Protein AF-A0A954QXY7-F1 (afdb_monomer)

Radius of gyration: 22.0 Å; Cα contacts (8 Å, |Δi|>4): 112; chains: 1; bounding box: 44×35×58 Å

Foldseek 3Di:
DQDPCVCVVVVVDDPVVCVVCVVPDHSDAQKDKDKDKDDDPVGPAIWIKIWIWRRPDVDIDTPDIDTPCVVPRPDDVVVVPDDPPDPVPVPPDD

Sequence (94 aa):
RKSEAWLLLEAVVTLEQMRILSPFVCAGGSVYRAQVIGYFEGGGASARGEAIFDATKSVPRLVFWRDVSHLGRGYDLGTLGMAYSDPLLTGIGN

Nearest PDB structures (foldseek):
  4tx4-assembly1_B  TM=4.524E-01  e=5.733E-01  Vigna unguiculat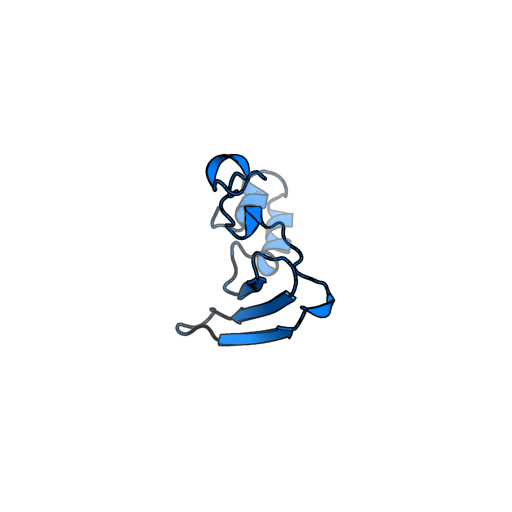a
  6vlp-assembly1_A  TM=4.299E-01  e=1.416E+00  Humulus lupulus
  3kny-assembly1_A  TM=7.507E-01  e=9.184E+00  Bacteroides thetaiotaomicron VPI-5482
  5c5v-assembly1_A  TM=3.943E-01  e=6.793E+00  Trypanosoma brucei brucei TREU927

Structure (mmCIF, N/CA/C/O backbone):
data_AF-A0A954QXY7-F1
#
_entry.id   AF-A0A954QXY7-F1
#
loop_
_atom_site.group_PDB
_atom_site.id
_atom_site.type_symbol
_atom_site.label_atom_id
_atom_site.label_alt_id
_atom_site.label_comp_id
_atom_site.label_asym_id
_atom_site.label_entity_id
_atom_site.label_seq_id
_atom_site.pdbx_PDB_ins_code
_atom_site.Cartn_x
_atom_site.Cartn_y
_atom_site.Cartn_z
_atom_site.occupancy
_atom_site.B_iso_or_equiv
_atom_site.auth_seq_id
_atom_site.auth_comp_id
_atom_site.auth_asym_id
_atom_site.auth_atom_id
_atom_site.pdbx_PDB_model_num
ATOM 1 N N . ARG A 1 1 ? -2.350 11.833 12.324 1.00 58.75 1 ARG A N 1
ATOM 2 C CA . ARG A 1 1 ? -3.376 11.375 13.297 1.00 58.75 1 ARG A CA 1
ATOM 3 C C . ARG A 1 1 ? -3.007 9.943 13.686 1.00 58.75 1 ARG A C 1
ATOM 5 O O . ARG A 1 1 ? -2.673 9.203 12.777 1.00 58.75 1 ARG A O 1
ATOM 12 N N . LYS A 1 2 ? -2.928 9.589 14.977 1.00 67.69 2 LYS A N 1
ATOM 13 C CA . LYS A 1 2 ? -2.410 8.278 15.449 1.00 67.69 2 LYS A CA 1
ATOM 14 C C . LYS A 1 2 ? -3.389 7.508 16.357 1.00 67.69 2 LYS A C 1
ATOM 16 O O . LYS A 1 2 ? -2.981 6.569 17.021 1.00 67.69 2 LYS A O 1
ATOM 21 N N . SER A 1 3 ? -4.656 7.921 16.423 1.00 80.38 3 SER A N 1
ATOM 22 C CA . SER A 1 3 ? -5.674 7.288 17.273 1.00 80.38 3 SER A CA 1
ATOM 23 C C . SER A 1 3 ? -6.942 7.006 16.470 1.00 80.38 3 SER A C 1
ATOM 25 O O . SER A 1 3 ? -7.345 7.851 15.668 1.00 80.38 3 SER A O 1
ATOM 27 N N . GLU A 1 4 ? -7.575 5.851 16.707 1.00 80.69 4 GLU A N 1
ATOM 28 C CA . GLU A 1 4 ? -8.875 5.480 16.124 1.00 80.69 4 GLU A CA 1
ATOM 29 C C . GLU A 1 4 ? -10.004 6.406 16.582 1.00 80.69 4 GLU A C 1
ATOM 31 O O . GLU A 1 4 ? -11.019 6.527 15.902 1.00 80.69 4 GLU A O 1
ATOM 36 N N . ALA A 1 5 ? -9.809 7.114 17.700 1.00 84.75 5 ALA A N 1
ATOM 37 C CA . ALA A 1 5 ? -10.795 8.020 18.273 1.00 84.75 5 ALA A CA 1
ATOM 38 C C . ALA A 1 5 ? -11.088 9.249 17.396 1.00 84.75 5 ALA A C 1
ATOM 40 O O . ALA A 1 5 ? -11.953 10.044 17.752 1.00 84.75 5 ALA A O 1
ATOM 41 N N . TRP A 1 6 ? -10.408 9.426 16.256 1.00 87.62 6 TRP A N 1
ATOM 42 C CA . TRP A 1 6 ? -10.668 10.539 15.340 1.00 87.62 6 TRP A CA 1
ATOM 43 C C . TRP A 1 6 ? -12.135 10.594 14.884 1.00 87.62 6 TRP A C 1
ATOM 45 O O . TRP A 1 6 ? -12.686 11.686 14.805 1.00 87.62 6 TRP A O 1
ATOM 55 N N . LEU A 1 7 ? -12.787 9.439 14.693 1.00 86.94 7 LEU A N 1
ATOM 56 C CA . LEU A 1 7 ? -14.213 9.356 14.346 1.00 86.94 7 LEU A CA 1
ATOM 57 C C . LEU A 1 7 ? -15.115 9.964 15.432 1.00 86.94 7 LEU A C 1
ATOM 59 O O . LEU A 1 7 ? -16.113 10.613 15.123 1.00 86.94 7 LEU A O 1
ATOM 63 N N . LEU A 1 8 ? -14.755 9.771 16.703 1.00 89.75 8 LEU A N 1
ATOM 64 C CA . LEU A 1 8 ? -15.478 10.329 17.845 1.00 89.75 8 LEU A CA 1
ATOM 65 C C . LEU A 1 8 ? -15.142 11.816 18.051 1.00 89.75 8 LEU A C 1
ATOM 67 O O . LEU A 1 8 ? -16.035 12.616 18.309 1.00 89.75 8 LEU A O 1
ATOM 71 N N . LEU A 1 9 ? -13.866 12.194 17.912 1.00 90.81 9 LEU A N 1
ATOM 72 C CA . LEU A 1 9 ? -13.389 13.573 18.090 1.00 90.81 9 LEU A CA 1
ATOM 73 C C . LEU A 1 9 ? -13.943 14.537 17.034 1.00 90.81 9 LEU A C 1
ATOM 75 O O . LEU A 1 9 ? -14.147 15.709 17.330 1.00 90.81 9 LEU A O 1
ATOM 79 N N . GLU A 1 10 ? -14.194 14.050 15.820 1.00 91.19 10 GLU A N 1
ATOM 80 C CA . GLU A 1 10 ? -14.801 14.832 14.735 1.00 91.19 10 GLU A CA 1
ATOM 81 C C . GLU A 1 10 ? -16.333 14.720 14.700 1.00 91.19 10 GLU A C 1
ATOM 83 O O . GLU A 1 10 ? -16.956 15.171 13.744 1.00 91.19 10 GLU A O 1
ATOM 88 N N . ALA A 1 11 ? -16.944 14.129 15.735 1.00 88.12 11 ALA A N 1
ATOM 89 C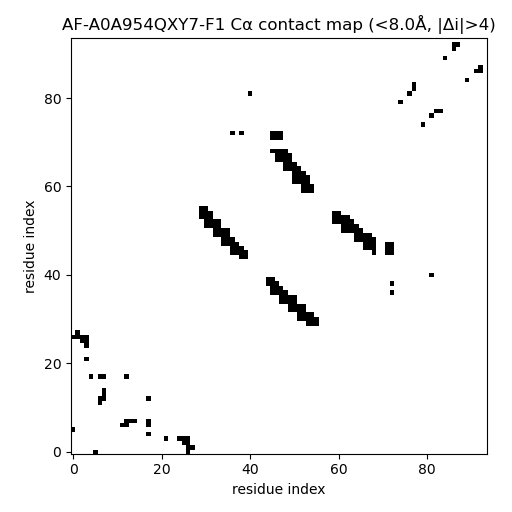 CA . ALA A 1 11 ? -18.390 13.936 15.855 1.00 88.12 11 ALA A CA 1
ATOM 90 C C . ALA A 1 11 ? -19.033 13.209 14.653 1.00 88.12 11 ALA A C 1
ATOM 92 O O . ALA A 1 11 ? -20.213 13.397 14.363 1.00 88.12 11 ALA A O 1
ATOM 93 N N . VAL A 1 12 ? -18.269 12.345 13.973 1.00 93.00 12 VAL A N 1
ATOM 94 C CA . VAL A 1 12 ? -18.765 11.493 12.877 1.00 93.00 12 VAL A CA 1
ATOM 95 C C . VAL A 1 12 ? -19.636 10.363 13.433 1.00 93.00 12 VAL A C 1
ATOM 97 O O . VAL A 1 12 ? -20.573 9.914 12.777 1.00 93.00 12 VAL A O 1
ATOM 100 N N . VAL A 1 13 ? -19.336 9.904 14.652 1.00 93.62 13 VAL A N 1
ATOM 101 C CA . VAL A 1 13 ? -20.058 8.830 15.344 1.00 93.62 13 VAL A CA 1
ATOM 102 C C . VAL A 1 13 ? -20.299 9.180 16.812 1.00 93.62 13 VAL A C 1
ATOM 104 O O . VAL A 1 13 ? -19.521 9.899 17.440 1.00 93.62 13 VAL A O 1
ATOM 107 N N . THR A 1 14 ? -21.366 8.629 17.384 1.00 94.75 14 THR A N 1
ATOM 108 C CA . THR A 1 14 ? -21.629 8.661 18.831 1.00 94.75 14 THR A CA 1
ATOM 109 C C . THR A 1 14 ? -20.719 7.691 19.591 1.00 94.75 14 THR A C 1
ATOM 111 O O . THR A 1 14 ? -20.110 6.790 19.011 1.00 94.75 14 THR A O 1
ATOM 114 N N . LEU A 1 15 ? -20.663 7.821 20.921 1.00 93.38 15 LEU A N 1
ATOM 115 C CA . LEU A 1 15 ? -19.890 6.913 21.775 1.00 93.38 15 LEU A CA 1
ATOM 116 C C . LEU A 1 15 ? -20.347 5.447 21.657 1.00 93.38 15 LEU A C 1
ATOM 118 O O . LEU A 1 15 ? -19.510 4.545 21.626 1.00 93.38 15 LEU A O 1
ATOM 122 N N . GLU A 1 16 ? -21.657 5.193 21.567 1.00 94.75 16 GLU A N 1
ATOM 123 C CA . GLU A 1 16 ? -22.176 3.832 21.375 1.00 94.75 16 GLU A CA 1
ATOM 124 C C . GLU A 1 16 ? -21.762 3.244 20.027 1.00 94.75 16 GLU A C 1
ATOM 126 O O . GLU A 1 16 ? -21.295 2.107 19.968 1.00 94.75 16 GLU A O 1
ATOM 131 N N . GLN A 1 17 ? -21.852 4.033 18.956 1.00 93.25 17 GLN A N 1
ATOM 132 C CA . GLN A 1 17 ? -21.389 3.615 17.633 1.00 93.25 17 GLN A CA 1
ATOM 133 C C . GLN A 1 17 ? -19.876 3.368 17.625 1.00 93.25 17 GLN A C 1
ATOM 135 O O . GLN A 1 17 ? -19.421 2.372 17.064 1.00 93.25 17 GLN A O 1
ATOM 140 N N . MET A 1 18 ? -19.090 4.203 18.311 1.00 93.06 18 MET A N 1
ATOM 141 C CA . MET A 1 18 ? -17.646 3.999 18.433 1.00 93.06 18 MET A CA 1
ATOM 142 C C . MET A 1 18 ? -17.306 2.699 19.175 1.00 93.06 18 MET A C 1
ATOM 144 O O . MET A 1 18 ? -16.369 2.009 18.784 1.00 93.06 18 MET A O 1
ATOM 148 N N . ARG A 1 19 ? -18.077 2.305 20.201 1.00 92.00 19 ARG A N 1
ATOM 149 C CA . ARG A 1 19 ? -17.886 1.009 20.889 1.00 92.00 19 ARG A CA 1
ATOM 150 C C . ARG A 1 19 ? -18.076 -0.181 19.952 1.00 92.00 19 ARG A C 1
ATOM 152 O O . ARG A 1 19 ? -17.341 -1.156 20.075 1.00 92.00 19 ARG A O 1
ATOM 159 N N . ILE A 1 20 ? -19.030 -0.091 19.028 1.00 94.38 20 ILE A N 1
ATOM 160 C CA . ILE A 1 20 ? -19.278 -1.130 18.018 1.00 94.38 20 ILE A CA 1
ATOM 161 C C . ILE A 1 20 ? -18.145 -1.164 16.982 1.00 94.38 20 ILE A C 1
ATOM 163 O O . ILE A 1 20 ? -17.728 -2.241 16.566 1.00 94.38 20 ILE A O 1
ATOM 167 N N . LEU A 1 21 ? -17.631 0.002 16.580 1.00 91.06 21 LEU A N 1
ATOM 168 C CA . LEU A 1 21 ? -16.602 0.128 15.541 1.00 91.06 21 LEU A CA 1
ATOM 169 C C . LEU A 1 21 ? -15.178 -0.147 16.035 1.00 91.06 21 LEU A C 1
ATOM 171 O O . LEU A 1 21 ? -14.336 -0.548 15.236 1.00 91.06 21 LEU A O 1
ATOM 175 N N . SER A 1 22 ? -14.915 0.046 17.329 1.00 87.56 22 SER A N 1
ATOM 176 C CA . SER A 1 22 ? -13.592 -0.087 17.952 1.00 87.56 22 SER A CA 1
ATOM 177 C C . SER A 1 22 ? -12.791 -1.328 17.507 1.00 87.56 22 SER A C 1
ATOM 179 O O . SER A 1 22 ? -11.649 -1.156 17.094 1.00 87.56 22 SER A O 1
ATOM 181 N N . PRO A 1 23 ? -13.345 -2.561 17.479 1.00 88.62 23 PRO A N 1
ATOM 182 C CA . PRO A 1 23 ? -12.580 -3.742 17.060 1.00 88.62 23 PRO A CA 1
ATOM 183 C C . PRO A 1 23 ? -12.283 -3.833 15.551 1.00 88.62 23 PRO A C 1
ATOM 185 O O . PRO A 1 23 ? -11.528 -4.712 15.142 1.00 88.62 23 PRO A O 1
ATOM 188 N N . PHE A 1 24 ? -12.870 -2.972 14.716 1.00 88.75 24 PHE A N 1
ATOM 189 C CA . PHE A 1 24 ? -12.750 -3.029 13.251 1.00 88.75 24 PHE A CA 1
ATOM 190 C C . PHE A 1 24 ? -11.955 -1.871 12.650 1.00 88.75 24 PHE A C 1
ATOM 192 O O . PHE A 1 24 ? -11.632 -1.896 11.462 1.00 88.75 24 PHE A O 1
ATOM 199 N N . VAL A 1 25 ? -11.662 -0.842 13.442 1.00 87.56 25 VAL A N 1
ATOM 200 C CA . VAL A 1 25 ? -10.910 0.330 12.998 1.00 87.56 25 VAL A CA 1
ATOM 201 C C . VAL A 1 25 ? -9.505 0.235 13.569 1.00 87.56 25 VAL A C 1
ATOM 203 O O . VAL A 1 25 ? -9.320 -0.103 14.732 1.00 87.56 25 VAL A O 1
ATOM 206 N N . CYS A 1 26 ? -8.507 0.549 12.749 1.00 83.31 26 CYS A N 1
ATOM 207 C CA . CYS A 1 26 ? -7.126 0.678 13.195 1.00 83.31 26 CYS A CA 1
ATOM 208 C C . CYS A 1 26 ? -6.620 2.086 12.870 1.00 83.31 26 CYS A C 1
ATOM 210 O O . CYS A 1 26 ? -6.888 2.623 11.793 1.00 83.31 26 CYS A O 1
ATOM 212 N N . ALA A 1 27 ? -5.858 2.688 13.779 1.00 79.88 27 ALA A N 1
ATOM 213 C CA . ALA A 1 27 ? -5.269 4.016 13.600 1.00 79.88 27 ALA A CA 1
ATOM 214 C C . ALA A 1 27 ? -4.036 3.988 12.683 1.00 79.88 27 ALA A C 1
ATOM 216 O O . ALA A 1 27 ? -3.503 5.033 12.305 1.00 79.88 27 ALA A O 1
ATOM 217 N N . GLY A 1 28 ? -3.572 2.782 12.362 1.00 81.62 28 GLY A N 1
ATOM 218 C CA . GLY A 1 28 ? -2.460 2.479 11.482 1.00 81.62 28 GLY A CA 1
ATOM 219 C C . GLY A 1 28 ? -2.368 0.973 11.245 1.00 81.62 28 GLY A C 1
ATOM 220 O O . GLY A 1 28 ? -3.034 0.183 11.909 1.00 81.62 28 GLY A O 1
ATOM 221 N N . GLY A 1 29 ? -1.529 0.579 10.295 1.00 86.25 29 GLY A N 1
ATOM 222 C CA . GLY A 1 29 ? -1.218 -0.816 10.015 1.00 86.25 29 GLY A CA 1
ATOM 223 C C . GLY A 1 29 ? 0.264 -0.975 9.706 1.00 86.25 29 GLY A C 1
ATOM 224 O O . GLY A 1 29 ? 0.924 -0.023 9.291 1.00 86.25 29 GLY A O 1
ATOM 225 N N . SER A 1 30 ? 0.776 -2.187 9.896 1.00 93.00 30 SER A N 1
ATOM 226 C CA . SER A 1 30 ? 2.162 -2.551 9.575 1.00 93.00 30 SER A CA 1
ATOM 227 C C . SER A 1 30 ? 2.239 -3.389 8.299 1.00 93.00 30 SER A C 1
ATOM 229 O O . SER A 1 30 ? 3.065 -4.288 8.193 1.00 93.00 30 SER A O 1
ATOM 231 N N . VAL A 1 31 ? 1.353 -3.120 7.337 1.00 94.38 31 VAL A N 1
ATOM 232 C CA . VAL A 1 31 ? 1.360 -3.744 6.011 1.00 94.38 31 VAL A CA 1
ATOM 233 C C . VAL A 1 31 ? 1.486 -2.640 4.973 1.00 94.38 31 VAL A C 1
ATOM 235 O O . VAL A 1 31 ? 0.689 -1.703 4.956 1.00 94.38 31 VAL A O 1
ATOM 238 N N . TYR A 1 32 ? 2.496 -2.746 4.116 1.00 95.06 32 TYR A N 1
ATOM 239 C CA . TYR A 1 32 ? 2.865 -1.706 3.162 1.00 95.06 32 TYR A CA 1
ATOM 240 C C . TYR A 1 32 ? 2.835 -2.249 1.741 1.00 95.06 32 TYR A C 1
ATOM 242 O O . TYR A 1 32 ? 3.301 -3.353 1.479 1.00 95.06 32 TYR A O 1
ATOM 250 N N . ARG A 1 33 ? 2.321 -1.451 0.806 1.00 95.56 33 ARG A N 1
ATOM 251 C CA . ARG A 1 33 ? 2.337 -1.746 -0.628 1.00 95.56 33 ARG A CA 1
ATOM 252 C C . ARG A 1 33 ? 3.365 -0.849 -1.305 1.00 95.56 33 ARG A C 1
ATOM 254 O O . ARG A 1 33 ? 3.304 0.367 -1.150 1.00 95.56 33 ARG A O 1
ATOM 261 N N . ALA A 1 34 ? 4.255 -1.442 -2.088 1.00 95.06 34 ALA A N 1
ATOM 262 C CA . ALA A 1 34 ? 5.185 -0.724 -2.946 1.00 95.06 34 ALA A C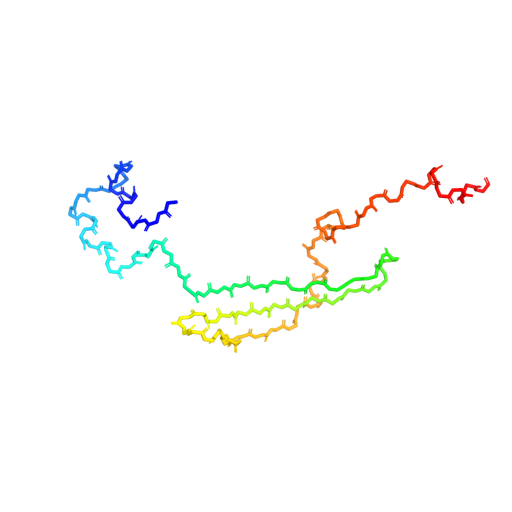A 1
ATOM 263 C C . ALA A 1 34 ? 4.906 -1.039 -4.417 1.00 95.06 34 ALA A C 1
ATOM 265 O O . ALA A 1 34 ? 4.548 -2.163 -4.775 1.00 95.06 34 ALA A O 1
ATOM 266 N N . GLN A 1 35 ? 5.109 -0.040 -5.270 1.00 94.88 35 GLN A N 1
ATOM 267 C CA . GLN A 1 35 ? 5.216 -0.231 -6.709 1.00 94.88 35 GLN A CA 1
ATOM 268 C C . GLN A 1 35 ? 6.598 0.218 -7.156 1.00 94.88 35 GLN A C 1
ATOM 270 O O . GLN A 1 35 ? 7.022 1.326 -6.838 1.00 94.88 35 GLN A O 1
ATOM 275 N N . VAL A 1 36 ? 7.286 -0.660 -7.876 1.00 93.81 36 VAL A N 1
ATOM 276 C CA . VAL A 1 36 ? 8.633 -0.431 -8.392 1.00 93.81 36 VAL A CA 1
ATOM 277 C C . VAL A 1 36 ? 8.535 -0.362 -9.906 1.00 93.81 36 VAL A C 1
ATOM 279 O O . VAL A 1 36 ? 8.036 -1.297 -10.533 1.00 93.81 36 VAL A O 1
ATOM 282 N N . ILE A 1 37 ? 8.980 0.752 -10.483 1.00 93.56 37 ILE A N 1
ATOM 283 C CA . ILE A 1 37 ? 8.910 1.018 -11.919 1.00 93.56 37 ILE A CA 1
ATOM 284 C C . ILE A 1 37 ? 10.327 1.228 -12.442 1.00 93.56 37 ILE A C 1
ATOM 286 O O . ILE A 1 37 ? 11.011 2.154 -12.017 1.00 93.56 37 ILE A O 1
ATOM 290 N N . GLY A 1 38 ? 10.746 0.378 -13.373 1.00 91.31 38 GLY A N 1
ATOM 291 C CA . GLY A 1 38 ? 11.934 0.587 -14.194 1.00 91.31 38 GLY A CA 1
ATOM 292 C C . GLY A 1 38 ? 11.515 1.039 -15.588 1.00 91.31 38 GLY A C 1
ATOM 293 O O . GLY A 1 38 ? 10.561 0.504 -16.150 1.00 91.31 38 GLY A O 1
ATOM 294 N N . TYR A 1 39 ? 12.198 2.023 -16.159 1.00 89.31 39 TYR A N 1
ATOM 295 C CA . TYR A 1 39 ? 11.925 2.502 -17.513 1.00 89.31 39 TYR A CA 1
ATOM 296 C C . TYR A 1 39 ? 13.206 3.011 -18.170 1.00 89.31 39 TYR A C 1
ATOM 298 O O . TYR A 1 39 ? 14.162 3.366 -17.484 1.00 89.31 39 TYR A O 1
ATOM 306 N N . PHE A 1 40 ? 13.202 3.056 -19.501 1.00 85.81 40 PHE A N 1
ATOM 307 C CA . PHE A 1 40 ? 14.205 3.781 -20.276 1.00 85.81 40 PHE A CA 1
ATOM 308 C C . PHE A 1 40 ? 13.672 5.162 -20.656 1.00 85.81 40 PHE A C 1
ATOM 310 O O . PHE A 1 40 ? 12.510 5.288 -21.050 1.00 85.81 40 PHE A O 1
ATOM 317 N N . GLU A 1 41 ? 14.525 6.183 -20.593 1.00 76.50 41 GLU A N 1
ATOM 318 C CA . GLU A 1 41 ? 14.169 7.569 -20.937 1.00 76.50 41 GLU A CA 1
ATOM 319 C C . GLU A 1 41 ? 13.628 7.694 -22.369 1.00 76.50 41 GLU A C 1
ATOM 321 O O . GLU A 1 41 ? 12.646 8.390 -22.605 1.00 76.50 41 GLU A O 1
ATOM 326 N N . GLY A 1 42 ? 14.191 6.922 -23.307 1.00 75.06 42 GLY A N 1
ATOM 327 C CA . GLY A 1 42 ? 13.750 6.853 -24.705 1.00 75.06 42 GLY A CA 1
ATOM 328 C C . GLY A 1 42 ? 12.399 6.159 -24.938 1.00 75.06 42 GLY A C 1
ATOM 329 O O . GLY A 1 42 ? 12.039 5.906 -26.083 1.00 75.06 42 GLY A O 1
ATOM 330 N N . GLY A 1 43 ? 11.662 5.791 -23.884 1.00 71.75 43 GLY A N 1
ATOM 331 C CA . GLY A 1 43 ? 10.265 5.342 -23.962 1.00 71.75 43 GLY A CA 1
ATOM 332 C C . GLY A 1 43 ? 10.024 3.933 -24.519 1.00 71.75 43 GLY A C 1
ATOM 333 O O . GLY A 1 43 ? 8.879 3.492 -24.549 1.00 71.75 43 GLY A O 1
ATOM 334 N N . GLY A 1 44 ? 11.069 3.208 -24.930 1.00 76.25 44 GLY A N 1
ATOM 335 C CA . GLY A 1 44 ? 10.929 1.923 -25.627 1.00 76.25 44 GLY A CA 1
ATOM 336 C C . GLY A 1 44 ? 10.544 0.725 -24.751 1.00 76.25 44 GLY A C 1
ATOM 337 O O . GLY A 1 44 ? 9.971 -0.235 -25.258 1.00 76.25 44 GLY A O 1
ATOM 338 N N . ALA A 1 45 ? 10.837 0.755 -23.447 1.00 84.75 45 ALA A N 1
ATOM 339 C CA . ALA A 1 45 ? 1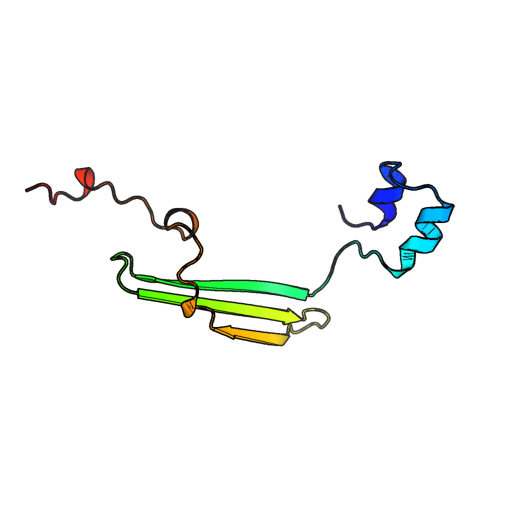0.487 -0.335 -22.539 1.00 84.75 45 ALA A CA 1
ATOM 340 C C . ALA A 1 45 ? 10.301 0.143 -21.093 1.00 84.75 45 ALA A C 1
ATOM 342 O O . ALA A 1 45 ? 10.942 1.092 -20.632 1.00 84.75 45 ALA A O 1
ATOM 343 N N . SER A 1 46 ? 9.430 -0.560 -20.371 1.00 90.38 46 SER A N 1
ATOM 344 C CA . SER A 1 46 ? 9.210 -0.374 -18.939 1.00 90.38 46 SER A CA 1
ATOM 345 C C . SER A 1 46 ? 8.887 -1.701 -18.263 1.00 90.38 46 SER A C 1
ATOM 347 O O . SER A 1 46 ? 8.154 -2.509 -18.830 1.00 90.38 46 SER A O 1
ATOM 349 N N . ALA A 1 47 ? 9.369 -1.878 -17.039 1.00 93.06 47 ALA A N 1
ATOM 350 C CA . ALA A 1 47 ? 8.995 -2.962 -16.145 1.00 93.06 47 ALA A CA 1
ATOM 351 C C . ALA A 1 47 ? 8.308 -2.387 -14.903 1.00 93.06 47 ALA A C 1
ATOM 353 O O . ALA A 1 47 ? 8.689 -1.325 -14.402 1.00 93.06 47 ALA A O 1
ATOM 354 N N . ARG A 1 48 ? 7.296 -3.083 -14.393 1.00 94.56 48 ARG A N 1
ATOM 355 C CA . ARG A 1 48 ? 6.541 -2.664 -13.214 1.00 94.56 48 ARG A CA 1
ATOM 356 C C . ARG A 1 48 ? 6.232 -3.856 -12.325 1.00 94.56 48 ARG A C 1
ATOM 358 O O . ARG A 1 48 ? 5.488 -4.754 -12.707 1.00 94.56 48 ARG A O 1
ATOM 365 N N . GLY A 1 49 ? 6.765 -3.815 -11.111 1.00 96.31 49 GLY A N 1
ATOM 366 C CA . GLY A 1 49 ? 6.497 -4.790 -10.064 1.00 96.31 49 GLY A CA 1
ATOM 367 C C . GLY A 1 49 ? 5.663 -4.183 -8.947 1.00 96.31 49 GLY A C 1
ATOM 368 O O . GLY A 1 49 ? 5.844 -3.026 -8.565 1.00 96.31 49 GLY A O 1
ATOM 369 N N . GLU A 1 50 ? 4.768 -4.980 -8.387 1.00 97.19 50 GLU A N 1
ATOM 370 C CA . GLU A 1 50 ? 4.047 -4.648 -7.167 1.00 97.19 50 GLU A CA 1
ATOM 371 C C . GLU A 1 50 ? 4.453 -5.606 -6.054 1.00 97.19 50 GLU A C 1
ATOM 373 O O . GLU A 1 50 ? 4.492 -6.816 -6.266 1.00 97.19 50 GLU A O 1
ATOM 378 N N . ALA A 1 51 ? 4.729 -5.062 -4.871 1.00 97.50 51 ALA A N 1
ATOM 379 C CA . ALA A 1 51 ? 5.153 -5.807 -3.695 1.00 97.50 51 ALA A CA 1
ATOM 380 C C . ALA A 1 51 ? 4.310 -5.423 -2.474 1.00 97.50 51 ALA A C 1
ATOM 382 O O . ALA A 1 51 ? 3.992 -4.248 -2.277 1.00 97.50 51 ALA A O 1
ATOM 383 N N . ILE A 1 52 ? 3.976 -6.403 -1.636 1.00 97.62 52 ILE A N 1
ATOM 384 C CA . ILE A 1 52 ? 3.342 -6.184 -0.332 1.00 97.62 52 ILE A CA 1
ATOM 385 C C . ILE A 1 52 ? 4.285 -6.686 0.756 1.00 97.62 52 ILE A C 1
ATOM 387 O O . ILE A 1 52 ? 4.723 -7.837 0.730 1.00 97.62 52 ILE A O 1
ATOM 391 N N . PHE A 1 53 ? 4.567 -5.820 1.723 1.00 97.38 53 PHE A N 1
ATOM 392 C CA . PHE A 1 53 ? 5.425 -6.083 2.867 1.00 97.38 53 PHE A CA 1
ATOM 393 C C . PHE A 1 53 ? 4.599 -6.167 4.148 1.00 97.38 53 PHE A C 1
ATOM 395 O O . PHE A 1 53 ? 3.866 -5.236 4.476 1.00 97.38 53 PHE A O 1
ATOM 402 N N . ASP A 1 54 ? 4.762 -7.255 4.892 1.00 96.88 54 ASP A N 1
ATOM 403 C CA . ASP A 1 54 ? 4.313 -7.396 6.277 1.00 96.88 54 ASP A CA 1
ATOM 404 C C . ASP A 1 54 ? 5.463 -6.998 7.209 1.00 96.88 54 ASP A C 1
ATOM 406 O O . ASP A 1 54 ? 6.458 -7.714 7.332 1.00 96.88 54 ASP A O 1
ATOM 410 N N . ALA A 1 55 ? 5.325 -5.849 7.859 1.00 95.88 55 ALA A N 1
ATOM 411 C CA . ALA A 1 55 ? 6.258 -5.291 8.832 1.00 95.88 55 ALA A CA 1
ATOM 412 C C . ALA A 1 55 ? 5.712 -5.372 10.272 1.00 95.88 55 ALA A C 1
ATOM 414 O O . ALA A 1 55 ? 6.086 -4.575 11.129 1.00 95.88 55 ALA A O 1
ATOM 415 N N . THR A 1 56 ? 4.810 -6.318 10.562 1.00 93.25 56 THR A N 1
ATOM 416 C CA . THR A 1 56 ? 4.309 -6.571 11.931 1.00 93.25 56 THR A CA 1
ATOM 417 C C . THR A 1 56 ? 5.385 -7.130 12.871 1.00 93.25 56 THR A C 1
ATOM 419 O O . THR A 1 56 ? 5.196 -7.174 14.088 1.00 93.25 56 THR A O 1
ATOM 422 N N . LYS A 1 57 ? 6.515 -7.584 12.317 1.00 93.44 57 LYS A N 1
ATOM 423 C CA . LYS A 1 57 ? 7.692 -8.097 13.030 1.00 93.44 57 LYS A CA 1
ATOM 424 C C . LYS A 1 57 ? 8.885 -7.159 12.838 1.00 93.44 57 LYS A C 1
ATOM 426 O O . LYS A 1 57 ? 8.877 -6.309 11.955 1.00 93.44 57 LYS A O 1
ATOM 431 N N . SER A 1 58 ? 9.932 -7.352 13.644 1.00 92.94 58 SER A N 1
ATOM 432 C CA . SER A 1 58 ? 11.168 -6.555 13.585 1.00 92.94 58 SER A CA 1
ATOM 433 C C . SER A 1 58 ? 11.855 -6.586 12.216 1.00 92.94 58 SER A C 1
ATOM 435 O O . SER A 1 58 ? 12.443 -5.589 11.812 1.00 92.94 58 SER A O 1
ATOM 437 N N . VAL A 1 59 ? 11.762 -7.709 11.497 1.00 95.88 59 VAL A N 1
ATOM 438 C CA . VAL A 1 59 ? 12.227 -7.842 10.112 1.00 95.88 59 VAL A CA 1
ATOM 439 C C . VAL A 1 59 ? 11.005 -7.942 9.193 1.00 95.88 59 VAL A C 1
ATOM 441 O O . VAL A 1 59 ? 10.258 -8.923 9.301 1.00 95.88 59 VAL A O 1
ATOM 444 N N . PRO A 1 60 ? 10.778 -6.962 8.298 1.00 95.62 60 PRO A N 1
ATOM 445 C CA . PRO A 1 60 ? 9.691 -7.019 7.330 1.00 95.62 60 PRO A CA 1
ATOM 446 C C . PRO A 1 60 ? 9.829 -8.203 6.370 1.00 95.62 60 PRO A C 1
ATOM 448 O O . PRO A 1 60 ? 10.933 -8.568 5.966 1.00 95.62 60 PRO A O 1
ATOM 451 N N . ARG A 1 6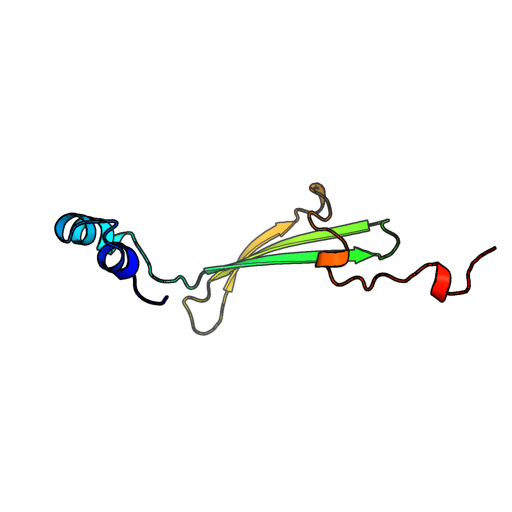1 ? 8.699 -8.784 5.964 1.00 97.12 61 ARG A N 1
ATOM 452 C CA . ARG A 1 61 ? 8.638 -9.914 5.026 1.00 97.12 61 ARG A CA 1
ATOM 453 C C . ARG A 1 61 ? 7.873 -9.532 3.769 1.00 97.12 61 ARG A C 1
ATOM 455 O O . ARG A 1 61 ? 6.822 -8.904 3.857 1.00 97.12 61 ARG A O 1
ATOM 462 N N . LEU A 1 62 ? 8.366 -9.956 2.608 1.00 97.12 62 LEU A N 1
ATOM 463 C CA . LEU A 1 62 ? 7.625 -9.869 1.351 1.00 97.12 62 LEU A CA 1
ATOM 464 C C . LEU A 1 62 ? 6.549 -10.962 1.339 1.00 97.12 62 LEU A C 1
ATOM 466 O O . LEU A 1 62 ? 6.875 -12.146 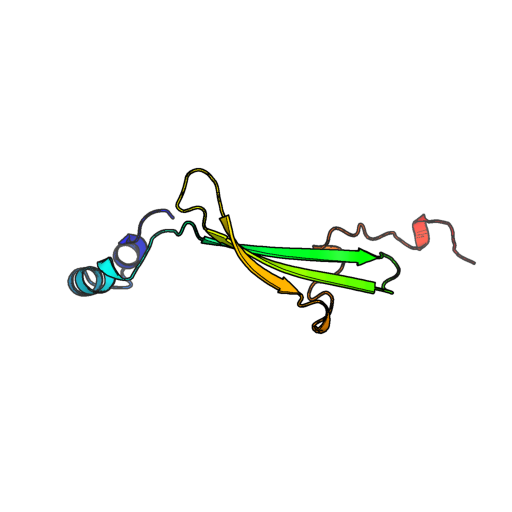1.294 1.00 97.12 62 LEU A O 1
ATOM 470 N N . VAL A 1 63 ? 5.278 -10.571 1.410 1.00 97.44 63 VAL A N 1
ATOM 471 C CA . VAL A 1 63 ? 4.141 -11.510 1.471 1.00 97.44 63 VAL A CA 1
ATOM 472 C C . VAL A 1 63 ? 3.439 -11.684 0.131 1.00 97.44 63 VAL A C 1
ATOM 474 O O . VAL A 1 63 ? 2.722 -12.659 -0.067 1.00 97.44 63 VAL A O 1
ATOM 477 N N . PHE A 1 64 ? 3.646 -10.754 -0.797 1.00 97.56 64 PHE A N 1
ATOM 478 C CA . PHE A 1 64 ? 3.101 -10.843 -2.142 1.00 97.56 64 PHE A CA 1
ATOM 479 C C . PHE A 1 64 ? 3.980 -10.075 -3.121 1.00 97.56 64 PHE A C 1
ATOM 481 O O . PHE A 1 64 ? 4.449 -8.979 -2.805 1.00 97.56 64 PHE A O 1
ATOM 488 N N . TRP A 1 65 ? 4.157 -10.632 -4.315 1.00 97.12 65 TRP A N 1
ATOM 489 C CA . TRP A 1 65 ? 4.798 -9.959 -5.434 1.00 97.12 65 TRP A CA 1
ATOM 490 C C . TRP A 1 65 ? 4.132 -10.367 -6.743 1.00 97.12 65 TRP A C 1
ATOM 492 O O . TRP A 1 65 ? 3.805 -11.540 -6.934 1.00 97.12 65 TRP A O 1
ATOM 502 N N . ARG A 1 66 ? 3.942 -9.404 -7.646 1.00 96.56 66 ARG A N 1
ATOM 503 C CA . ARG A 1 66 ? 3.486 -9.671 -9.012 1.00 96.56 66 ARG A CA 1
ATOM 504 C C . ARG A 1 66 ? 4.123 -8.731 -10.020 1.00 96.56 66 ARG A C 1
ATOM 506 O O . ARG A 1 66 ? 4.324 -7.546 -9.743 1.00 96.56 66 ARG A O 1
ATOM 513 N N . ASP A 1 67 ? 4.348 -9.267 -11.210 1.00 95.94 67 ASP A N 1
ATOM 514 C CA . ASP A 1 67 ? 4.655 -8.480 -12.395 1.00 95.94 67 ASP A CA 1
ATOM 515 C C . ASP A 1 67 ? 3.357 -7.919 -12.999 1.00 95.94 67 ASP A C 1
ATOM 517 O O . ASP A 1 67 ? 2.412 -8.651 -13.304 1.00 95.94 67 ASP A O 1
ATOM 521 N N . VAL A 1 68 ? 3.305 -6.599 -13.151 1.00 95.56 68 VAL A N 1
ATOM 522 C CA . VAL A 1 68 ? 2.200 -5.864 -13.782 1.00 95.56 68 VAL A CA 1
ATOM 523 C C . VAL A 1 68 ? 2.691 -5.022 -14.960 1.00 95.56 68 VAL A C 1
ATOM 525 O O . VAL A 1 68 ? 2.016 -4.082 -15.376 1.00 95.56 68 VAL A O 1
ATOM 528 N N . SER A 1 69 ? 3.847 -5.366 -15.533 1.00 92.56 69 SER A N 1
ATOM 529 C CA . SER A 1 69 ? 4.434 -4.683 -16.695 1.00 92.56 69 SER A CA 1
ATOM 530 C C . SER A 1 69 ? 3.501 -4.684 -17.909 1.00 92.56 69 SER A C 1
ATOM 532 O O . SER A 1 69 ? 3.501 -3.730 -18.679 1.00 92.56 69 SER A O 1
ATOM 534 N N . HIS A 1 70 ? 2.641 -5.701 -18.043 1.00 90.44 70 HIS A N 1
ATOM 535 C CA . HIS A 1 70 ? 1.615 -5.782 -19.091 1.00 90.44 70 HIS A CA 1
ATOM 536 C C . HIS A 1 70 ? 0.548 -4.672 -19.006 1.00 90.44 70 HIS A C 1
ATOM 538 O O . HIS A 1 70 ? -0.147 -4.422 -19.985 1.00 90.44 70 HIS A O 1
ATOM 544 N N . LEU A 1 71 ? 0.426 -3.983 -17.865 1.00 91.06 71 LEU A N 1
ATOM 545 C CA . LEU A 1 71 ? -0.423 -2.794 -17.702 1.00 91.06 71 LEU A CA 1
ATOM 546 C C . LEU A 1 71 ? 0.307 -1.491 -18.074 1.00 91.06 71 LEU A C 1
ATOM 548 O O . LEU A 1 71 ? -0.234 -0.399 -17.897 1.00 91.06 71 LEU A O 1
ATOM 552 N N . GLY A 1 72 ? 1.551 -1.592 -18.543 1.00 87.69 72 GLY A N 1
ATOM 553 C CA . GLY A 1 72 ? 2.421 -0.463 -18.829 1.00 87.69 72 GLY A CA 1
ATOM 554 C C . GLY A 1 72 ? 2.946 0.242 -17.575 1.00 87.69 72 GLY A C 1
ATOM 555 O O . GLY A 1 72 ? 2.728 -0.165 -16.427 1.00 87.69 72 GLY A O 1
ATOM 556 N N . ARG A 1 73 ? 3.652 1.352 -17.812 1.00 87.75 73 ARG A N 1
ATOM 557 C CA . ARG A 1 73 ? 4.369 2.126 -16.787 1.00 87.75 73 ARG A CA 1
ATOM 558 C C . ARG A 1 73 ? 3.462 2.681 -15.683 1.00 87.75 73 ARG A C 1
ATOM 560 O O . ARG A 1 73 ? 3.893 2.794 -14.541 1.00 87.75 73 ARG A O 1
ATOM 567 N N . GLY A 1 74 ? 2.216 3.028 -16.005 1.00 86.94 74 GLY A N 1
ATOM 568 C CA . GLY A 1 74 ? 1.194 3.473 -15.045 1.00 86.94 74 GLY A CA 1
ATOM 569 C C . GLY A 1 74 ? 1.404 4.852 -14.400 1.00 86.94 74 GLY A C 1
ATOM 570 O O . GLY A 1 74 ? 0.474 5.354 -13.779 1.00 86.94 74 GLY A O 1
ATOM 571 N N . TYR A 1 75 ? 2.579 5.467 -14.558 1.00 87.00 75 TYR A N 1
ATOM 572 C CA . TYR A 1 75 ? 2.921 6.791 -14.032 1.00 87.00 75 TYR A CA 1
ATOM 573 C C . TYR A 1 75 ? 3.553 7.666 -15.119 1.00 87.00 75 TYR A C 1
ATOM 575 O O . TYR A 1 75 ? 4.187 7.160 -16.053 1.00 87.00 75 TYR A O 1
ATOM 583 N N . ASP A 1 76 ? 3.384 8.981 -14.994 1.00 85.44 76 ASP A N 1
ATOM 584 C CA . ASP A 1 76 ? 4.036 9.954 -15.868 1.00 85.44 76 ASP A CA 1
ATOM 585 C C . ASP A 1 76 ? 5.546 10.063 -15.574 1.00 85.44 76 ASP A C 1
ATOM 587 O O . ASP A 1 76 ? 5.980 9.841 -14.441 1.00 85.44 76 ASP A O 1
ATOM 591 N N . LEU A 1 77 ? 6.347 10.412 -16.588 1.00 81.62 77 LEU A N 1
ATOM 592 C CA . LEU A 1 77 ? 7.802 10.559 -16.456 1.00 81.62 77 LEU A CA 1
ATOM 593 C C . LEU A 1 77 ? 8.202 11.601 -15.406 1.00 81.62 77 LEU A C 1
ATOM 595 O O . LEU A 1 77 ? 9.157 11.368 -14.665 1.00 81.62 77 LEU A O 1
ATOM 599 N N . GLY A 1 78 ? 7.450 12.697 -15.282 1.00 80.19 78 GLY A N 1
ATOM 600 C CA . GLY A 1 78 ? 7.711 13.718 -14.267 1.00 80.19 78 GLY A CA 1
ATOM 601 C C . GLY A 1 78 ? 7.527 13.191 -12.842 1.00 80.19 78 GLY A C 1
ATOM 602 O O . GLY A 1 78 ? 8.269 13.564 -11.940 1.00 80.19 78 GLY A O 1
ATOM 603 N N . THR A 1 79 ? 6.595 12.252 -12.632 1.00 85.44 79 THR A N 1
ATOM 604 C CA . THR A 1 79 ? 6.419 11.584 -11.325 1.00 85.44 79 THR A CA 1
ATOM 605 C C . THR A 1 79 ? 7.564 10.616 -11.024 1.00 85.44 79 THR A C 1
ATOM 607 O O . THR A 1 79 ? 7.922 10.417 -9.866 1.00 85.44 79 THR A O 1
ATOM 610 N N . LEU A 1 80 ? 8.155 10.024 -12.063 1.00 84.56 80 LEU A N 1
ATOM 611 C CA . LEU A 1 80 ? 9.270 9.081 -11.956 1.00 84.56 80 LEU A CA 1
ATOM 612 C C . LEU A 1 80 ? 10.643 9.767 -11.891 1.00 84.56 80 LEU A C 1
ATOM 614 O O . LEU A 1 80 ? 11.667 9.087 -11.962 1.00 84.56 80 LEU A O 1
ATOM 618 N N . GLY A 1 81 ? 10.667 11.094 -11.744 1.00 77.69 81 GLY A N 1
ATOM 619 C CA . GLY A 1 81 ? 11.887 11.861 -11.529 1.00 77.69 81 GLY A CA 1
ATOM 620 C C . GLY A 1 81 ? 12.682 12.177 -12.794 1.00 77.69 81 GLY A C 1
ATOM 621 O O . GLY A 1 81 ? 13.826 12.604 -12.658 1.00 77.69 81 GLY A O 1
ATOM 622 N N . MET A 1 82 ? 12.112 12.018 -13.999 1.00 72.56 82 MET A N 1
ATOM 623 C CA . MET A 1 82 ? 12.734 12.602 -15.192 1.00 72.56 82 MET A CA 1
ATOM 624 C C . MET A 1 82 ? 12.812 14.112 -15.006 1.00 72.56 82 MET A C 1
ATOM 626 O O . MET A 1 82 ? 11.784 14.794 -14.954 1.00 72.56 82 MET A O 1
ATOM 630 N N . ALA A 1 83 ? 14.031 14.640 -14.940 1.00 64.19 83 ALA A N 1
ATOM 631 C CA . ALA A 1 83 ? 14.234 16.052 -15.189 1.00 64.19 83 ALA A CA 1
ATOM 632 C C . ALA A 1 83 ? 13.776 16.324 -16.625 1.00 64.19 83 ALA A C 1
ATOM 634 O O . ALA A 1 83 ? 14.151 15.601 -17.547 1.00 64.19 83 ALA A O 1
ATOM 635 N N . TYR A 1 84 ? 12.942 17.343 -16.817 1.00 57.34 84 TYR A N 1
ATOM 636 C CA . TYR A 1 84 ? 12.621 17.818 -18.154 1.00 57.34 84 TYR A CA 1
ATOM 637 C C . TYR A 1 84 ? 13.933 18.276 -18.802 1.00 57.34 84 TYR A C 1
ATOM 639 O O . TYR A 1 84 ? 14.456 19.338 -18.465 1.00 57.34 84 TYR A O 1
ATOM 647 N N . SER A 1 85 ? 14.517 17.456 -19.676 1.00 59.78 85 SER A N 1
ATOM 648 C CA . SER A 1 85 ? 15.622 17.894 -20.517 1.00 59.78 85 SER A CA 1
ATOM 649 C C . SER A 1 85 ? 15.018 18.818 -21.563 1.00 59.78 85 SER A C 1
ATOM 651 O O . SER A 1 85 ? 14.387 18.343 -22.507 1.00 59.78 85 SER A O 1
ATOM 653 N N . ASP A 1 86 ? 15.144 20.129 -21.366 1.00 57.28 86 ASP A N 1
ATOM 654 C CA . ASP A 1 86 ? 14.735 21.101 -22.374 1.00 57.28 86 ASP A CA 1
ATOM 655 C C . ASP A 1 86 ? 15.493 20.799 -23.684 1.00 57.28 86 ASP A C 1
ATOM 657 O O . ASP A 1 86 ? 16.731 20.880 -23.711 1.00 57.28 86 ASP A O 1
ATOM 661 N N . PRO A 1 87 ? 14.794 20.430 -24.775 1.00 57.34 87 PRO A N 1
ATOM 662 C CA . PRO A 1 87 ? 15.432 20.190 -26.065 1.00 57.34 87 PRO A CA 1
ATOM 663 C C . PRO A 1 87 ? 16.191 21.425 -26.573 1.00 57.34 87 PRO A C 1
ATOM 665 O O . PRO A 1 87 ? 17.145 21.288 -27.335 1.00 57.34 87 PRO A O 1
ATOM 668 N N . LEU A 1 88 ? 15.813 22.628 -26.121 1.00 58.91 88 LEU A N 1
ATOM 669 C CA . LEU A 1 88 ? 16.468 23.884 -26.488 1.00 58.91 88 LEU A CA 1
ATOM 670 C C . LEU A 1 88 ? 17.774 24.140 -25.715 1.00 58.91 88 LEU A C 1
ATOM 672 O O . LEU A 1 88 ? 18.579 24.956 -26.157 1.00 58.91 88 LEU A O 1
ATOM 676 N N . LEU A 1 89 ? 18.027 23.437 -24.601 1.00 54.28 89 LEU A N 1
ATOM 677 C CA . LEU A 1 89 ? 19.271 23.544 -23.819 1.00 54.28 89 LEU A CA 1
ATOM 678 C C . LEU A 1 89 ? 20.298 22.446 -24.142 1.00 54.28 89 LEU A C 1
ATOM 680 O O . LEU A 1 89 ? 21.470 22.597 -23.805 1.00 54.28 89 LEU A O 1
ATOM 684 N N . THR A 1 90 ? 19.898 21.354 -24.802 1.00 57.38 90 THR A N 1
ATOM 685 C CA . THR A 1 90 ? 20.785 20.212 -25.121 1.00 57.38 90 THR A CA 1
ATOM 686 C C . THR A 1 90 ? 21.520 20.335 -26.460 1.00 57.38 90 THR A C 1
ATOM 688 O O . THR A 1 90 ? 22.256 19.428 -26.840 1.00 57.38 90 THR A O 1
ATOM 691 N N . GLY A 1 91 ? 21.394 21.468 -27.161 1.00 50.78 91 GLY A N 1
ATOM 692 C CA . GLY A 1 91 ? 22.240 21.800 -28.317 1.00 50.78 91 GLY A CA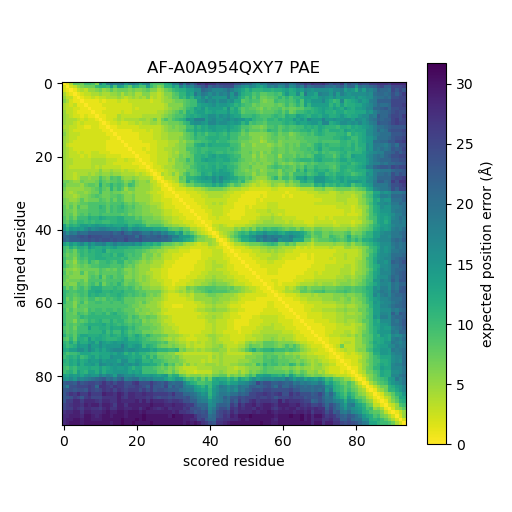 1
ATOM 693 C C . GLY A 1 91 ? 22.079 20.888 -29.54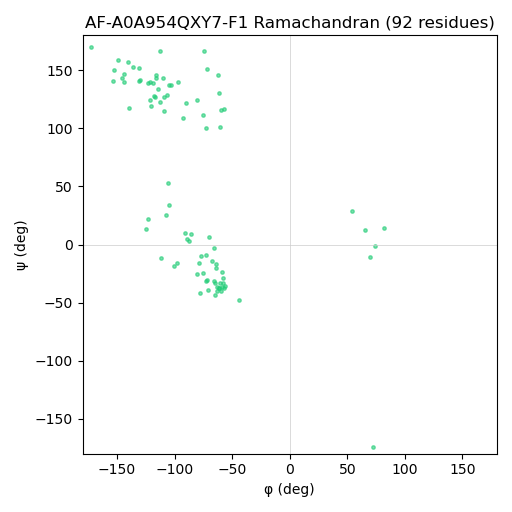0 1.00 50.78 91 GLY A C 1
ATOM 694 O O . GLY A 1 91 ? 22.886 20.961 -30.458 1.00 50.78 91 GLY A O 1
ATOM 695 N N . ILE A 1 92 ? 21.038 20.056 -29.574 1.00 57.12 92 ILE A N 1
ATOM 696 C CA . ILE A 1 92 ? 20.638 19.238 -30.727 1.00 57.12 92 ILE A CA 1
ATOM 697 C C . ILE A 1 92 ? 19.384 19.837 -31.373 1.00 57.12 92 ILE A C 1
ATOM 699 O O . ILE A 1 92 ? 18.362 19.180 -31.555 1.00 57.12 92 ILE A O 1
ATOM 703 N N . GLY A 1 93 ? 19.468 21.129 -31.687 1.00 49.78 93 GLY A N 1
ATOM 704 C CA . GLY A 1 93 ? 18.627 21.768 -32.692 1.00 49.78 93 GLY A CA 1
ATOM 705 C C . GLY A 1 93 ? 19.341 21.654 -34.034 1.00 49.78 93 GLY A C 1
ATOM 706 O O . GLY A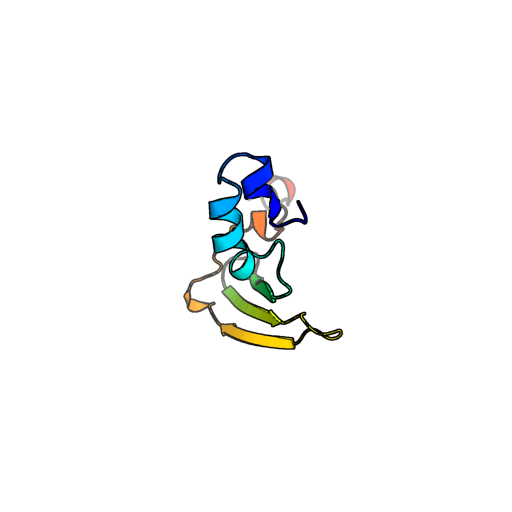 1 93 ? 20.492 22.068 -34.139 1.00 49.78 93 GLY A O 1
ATOM 707 N N . ASN A 1 94 ? 18.673 21.024 -34.997 1.00 45.31 94 ASN A N 1
ATOM 708 C CA . ASN A 1 94 ? 19.116 20.874 -36.385 1.00 45.31 94 ASN A CA 1
ATOM 709 C C . ASN A 1 94 ? 19.403 22.234 -37.042 1.00 45.31 94 ASN A C 1
ATOM 711 O O . ASN A 1 94 ? 18.581 23.155 -36.819 1.00 45.31 94 ASN A O 1
#

Secondary structure (DSSP, 8-state):
---TTHHHHTTSS-HHHHHHHGGG--S--SEEEEEEEEE-TTSS-EEEEEEEEE-SSSS-EEEEEEE-GGG---S-TTTTT-----TTTTT---

Solvent-accessible surface area (backbone atoms only — not comparable to full-atom values): 6018 Å² total; per-residue (Å²): 131,80,54,61,58,53,46,52,76,68,66,75,39,54,72,71,55,44,65,72,43,51,91,78,56,69,49,70,78,50,66,46,78,48,76,49,75,49,70,48,93,87,68,82,51,54,45,26,39,40,39,32,33,43,44,81,48,99,69,65,39,82,77,45,75,46,83,45,32,92,72,45,74,86,65,58,57,69,80,72,64,52,73,84,75,54,64,87,76,69,74,76,70,132

pLDDT: mean 85.02, std 13.36, range [45.31, 97.62]

Mean predicted aligned error: 10.02 Å